Protein AF-A0A661NA85-F1 (afdb_monomer_lite)

Foldseek 3Di:
DDPPPDDQLCVLVVLCVLLVHDLCLVCLLLVHDSVLNVLSNDPPRPDHDDDSSVVLSLLSVLLVVQDPSPVLSVLSNCCVVPSVVSSVVSNVSSD

Secondary structure (DSSP, 8-state):
-------HHHHHHHHHHHTT--HHHHHHHHTS-HHHHHHHTSTT-S----HHHHHHHHHHHHHHHHS-HHHHHHHHHHTTT-HHHHHHHHHHHT-

pLDDT: mean 90.6, std 12.1, range [34.97, 97.81]

Sequence (95 aa):
MLASAESFPLKRRRLRFNLGLSRAEFARFLGVSDATVVRWEADNSASEPKGLQAILISALNDAVDKHPTQEIASLVRSCGLDHRAALRTLLDAAR

Radius of gyration: 13.04 Å; chains: 1; bounding box: 34×34×26 Å

Structure (mmCIF, N/CA/C/O backbone):
data_AF-A0A661NA85-F1
#
_entry.id   AF-A0A661NA85-F1
#
loop_
_atom_site.group_PDB
_atom_site.id
_atom_site.type_symbol
_atom_site.label_atom_id
_atom_site.label_alt_id
_atom_site.label_comp_id
_atom_site.label_asym_id
_atom_site.label_entity_id
_atom_site.label_seq_id
_atom_site.pdbx_PDB_ins_code
_atom_site.Cartn_x
_atom_site.Cartn_y
_atom_site.Cartn_z
_atom_site.occupancy
_atom_site.B_iso_or_equiv
_atom_site.auth_seq_id
_atom_site.auth_comp_id
_atom_site.auth_asym_id
_atom_site.auth_atom_id
_atom_site.pdbx_PDB_model_num
ATOM 1 N N . MET A 1 1 ? 20.014 26.457 5.146 1.00 34.97 1 MET A N 1
ATOM 2 C CA . MET A 1 1 ? 19.996 25.028 5.520 1.00 34.97 1 MET A CA 1
ATOM 3 C C . MET A 1 1 ? 19.221 24.306 4.431 1.00 34.97 1 MET A C 1
ATOM 5 O O . MET A 1 1 ? 18.014 24.481 4.356 1.00 34.97 1 MET A O 1
ATOM 9 N N . LEU A 1 2 ? 19.916 23.663 3.487 1.00 43.25 2 LEU A N 1
ATOM 10 C CA . LEU A 1 2 ? 19.274 23.006 2.345 1.00 43.25 2 LEU A CA 1
ATOM 11 C C . LEU A 1 2 ? 18.431 21.845 2.881 1.00 43.25 2 LEU A C 1
ATOM 13 O O . LEU A 1 2 ? 18.986 20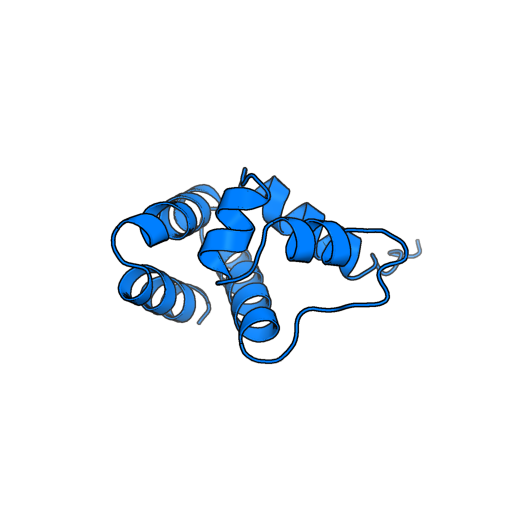.850 3.341 1.00 43.25 2 LEU A O 1
ATOM 17 N N . ALA A 1 3 ? 17.105 21.975 2.847 1.00 44.59 3 ALA A N 1
ATOM 18 C CA . ALA A 1 3 ? 16.238 20.809 2.875 1.00 44.59 3 ALA A CA 1
ATOM 19 C C . ALA A 1 3 ? 16.587 20.006 1.617 1.00 44.59 3 ALA A C 1
ATOM 21 O O . ALA A 1 3 ? 16.190 20.370 0.512 1.00 44.59 3 ALA A O 1
ATOM 22 N N . SER A 1 4 ? 17.452 19.002 1.765 1.00 51.19 4 SER A N 1
ATOM 23 C CA . SER A 1 4 ? 17.813 18.113 0.666 1.00 51.19 4 SER A CA 1
ATOM 24 C C . SER A 1 4 ? 16.520 17.510 0.129 1.00 51.19 4 SER A C 1
ATOM 26 O O . SER A 1 4 ? 15.749 16.936 0.901 1.00 51.19 4 SER A O 1
ATOM 28 N N . ALA A 1 5 ? 16.241 17.702 -1.161 1.00 59.09 5 ALA A N 1
ATOM 29 C CA . ALA A 1 5 ? 15.076 17.119 -1.806 1.00 59.09 5 ALA A CA 1
ATOM 30 C C . ALA A 1 5 ? 15.228 15.594 -1.761 1.00 59.09 5 ALA A C 1
ATOM 32 O O . ALA A 1 5 ? 15.928 15.001 -2.579 1.00 59.09 5 ALA A O 1
ATOM 33 N N . GLU A 1 6 ? 14.627 14.969 -0.750 1.00 68.81 6 GLU A N 1
ATOM 34 C CA . GLU A 1 6 ? 14.661 13.522 -0.572 1.00 68.81 6 GLU A CA 1
ATOM 35 C C . GLU A 1 6 ? 14.142 12.841 -1.848 1.00 68.81 6 GLU A C 1
ATOM 37 O O . GLU A 1 6 ? 13.108 13.237 -2.405 1.00 68.81 6 GLU A O 1
ATOM 42 N N . SER A 1 7 ? 14.880 11.840 -2.334 1.00 78.56 7 SER A N 1
ATOM 43 C CA . SER A 1 7 ? 14.539 11.141 -3.571 1.00 78.56 7 SER A CA 1
ATOM 44 C C . SER A 1 7 ? 13.218 10.379 -3.422 1.00 78.56 7 SER A C 1
ATOM 46 O O . SER A 1 7 ? 12.834 9.945 -2.331 1.00 78.56 7 SER A O 1
ATOM 48 N N . PHE A 1 8 ? 12.494 10.183 -4.527 1.00 79.81 8 PHE A N 1
ATOM 49 C CA . PHE A 1 8 ? 11.229 9.446 -4.495 1.00 79.81 8 PHE A CA 1
ATOM 50 C C . PHE A 1 8 ? 11.338 8.020 -3.907 1.00 79.81 8 PHE A C 1
ATOM 52 O O . PHE A 1 8 ? 10.424 7.634 -3.169 1.00 79.81 8 PHE A O 1
ATOM 59 N N . PRO A 1 9 ? 12.408 7.231 -4.165 1.00 83.31 9 PRO A N 1
ATOM 60 C CA . PRO A 1 9 ? 12.613 5.944 -3.495 1.00 83.31 9 PRO A CA 1
ATOM 61 C C . PRO A 1 9 ? 12.620 6.049 -1.968 1.00 83.31 9 PRO A C 1
ATOM 63 O O . PRO A 1 9 ? 11.932 5.278 -1.293 1.00 83.31 9 PRO A O 1
ATOM 66 N N . LEU A 1 10 ? 13.331 7.042 -1.428 1.00 81.44 10 LEU A N 1
ATOM 67 C CA . LEU A 1 10 ? 13.449 7.257 0.012 1.00 81.44 10 LEU A CA 1
ATOM 68 C C . LEU A 1 10 ? 12.111 7.665 0.637 1.00 81.44 10 LEU A C 1
ATOM 70 O O . LEU A 1 10 ? 11.717 7.082 1.648 1.00 81.44 10 LEU A O 1
ATOM 74 N N . LYS A 1 11 ? 11.348 8.547 -0.022 1.00 86.75 11 LYS A N 1
ATOM 75 C CA . LYS A 1 11 ? 9.995 8.930 0.421 1.00 86.75 11 LYS A CA 1
ATOM 76 C C . LYS A 1 11 ? 9.045 7.733 0.515 1.00 86.75 11 LYS A C 1
ATOM 78 O O . LYS A 1 11 ? 8.352 7.569 1.515 1.00 86.75 11 LYS A O 1
ATOM 83 N N . ARG A 1 12 ? 9.042 6.844 -0.486 1.00 89.62 12 ARG A N 1
ATOM 84 C CA . ARG A 1 12 ? 8.203 5.626 -0.476 1.00 89.62 12 ARG A CA 1
ATOM 85 C C . ARG A 1 12 ? 8.596 4.668 0.640 1.00 89.62 12 ARG A C 1
ATOM 87 O O . ARG A 1 12 ? 7.740 4.173 1.372 1.00 89.62 12 ARG A O 1
ATOM 94 N N . ARG A 1 13 ? 9.903 4.446 0.790 1.00 93.25 13 ARG A N 1
ATOM 95 C CA . ARG A 1 13 ? 10.456 3.612 1.856 1.00 93.25 13 ARG A CA 1
ATOM 96 C C . ARG A 1 13 ? 10.085 4.172 3.232 1.00 93.25 13 ARG A C 1
ATOM 98 O O . ARG A 1 13 ? 9.701 3.405 4.113 1.00 93.25 13 ARG A O 1
ATOM 105 N N . ARG A 1 14 ? 10.147 5.496 3.403 1.00 93.62 14 ARG A N 1
ATOM 106 C CA . ARG A 1 14 ? 9.729 6.197 4.623 1.00 93.62 14 ARG A CA 1
ATOM 107 C C . ARG A 1 14 ? 8.241 6.014 4.903 1.00 93.62 14 ARG A C 1
ATOM 109 O O . ARG A 1 14 ? 7.912 5.603 6.008 1.00 93.62 14 ARG A O 1
ATOM 116 N N . LEU A 1 15 ? 7.370 6.246 3.918 1.00 95.19 15 LEU A N 1
ATOM 117 C CA . LEU A 1 15 ? 5.921 6.050 4.052 1.00 95.19 15 LEU A CA 1
ATOM 118 C C . LEU A 1 15 ? 5.596 4.638 4.558 1.00 95.19 15 LEU A C 1
ATOM 120 O O . LEU A 1 15 ? 4.898 4.476 5.559 1.00 95.19 15 LEU A O 1
ATOM 124 N N . ARG A 1 16 ? 6.167 3.611 3.915 1.00 97.00 16 ARG A N 1
ATOM 125 C CA . ARG A 1 16 ? 5.962 2.214 4.313 1.00 97.00 16 ARG A CA 1
ATOM 126 C C . ARG A 1 16 ? 6.429 1.951 5.749 1.00 97.00 16 ARG A C 1
ATOM 128 O O . ARG A 1 16 ? 5.733 1.270 6.501 1.00 97.00 16 ARG A O 1
ATOM 135 N N . PHE A 1 17 ? 7.593 2.477 6.136 1.00 96.75 17 PHE A N 1
ATOM 136 C CA . PHE A 1 17 ? 8.097 2.326 7.503 1.00 96.75 17 PHE A CA 1
ATOM 137 C C . PHE A 1 17 ? 7.251 3.059 8.539 1.00 96.75 17 PHE A C 1
ATOM 139 O O . PHE A 1 17 ? 7.011 2.495 9.601 1.00 96.75 17 PHE A O 1
ATOM 146 N N . ASN A 1 18 ? 6.766 4.262 8.232 1.00 95.06 18 ASN A N 1
ATOM 147 C CA . ASN A 1 18 ? 5.892 5.015 9.130 1.00 95.06 18 ASN A CA 1
ATOM 148 C C . ASN A 1 18 ? 4.599 4.235 9.408 1.00 95.06 18 ASN A C 1
ATOM 150 O O . ASN A 1 18 ? 4.166 4.150 10.551 1.00 95.06 18 ASN A O 1
ATOM 154 N N . LEU A 1 19 ? 4.043 3.582 8.385 1.00 96.38 19 LEU A N 1
ATOM 155 C CA . LEU A 1 19 ? 2.883 2.691 8.506 1.00 96.38 19 LEU A CA 1
ATOM 156 C C . LEU A 1 19 ? 3.203 1.328 9.161 1.00 96.38 19 LEU A C 1
ATOM 158 O O . LEU A 1 19 ? 2.306 0.509 9.369 1.00 96.38 19 LEU A O 1
ATOM 162 N N . GLY A 1 20 ? 4.471 1.039 9.473 1.00 97.19 20 GLY A N 1
ATOM 163 C CA . GLY A 1 20 ? 4.891 -0.248 10.035 1.00 97.19 20 GLY A CA 1
ATOM 164 C C . GLY A 1 20 ? 4.618 -1.436 9.107 1.00 97.19 20 GLY A C 1
ATOM 165 O O . GLY A 1 20 ? 4.318 -2.531 9.581 1.00 97.19 20 GLY A O 1
ATOM 166 N N . LEU A 1 21 ? 4.654 -1.222 7.790 1.00 97.00 21 LEU A N 1
ATOM 167 C CA . LEU A 1 21 ? 4.342 -2.244 6.793 1.00 97.00 21 LEU A CA 1
ATOM 168 C C . LEU A 1 21 ? 5.610 -2.964 6.319 1.00 97.00 21 LEU A C 1
ATOM 170 O O . LEU A 1 21 ? 6.651 -2.355 6.033 1.00 97.00 21 LEU A 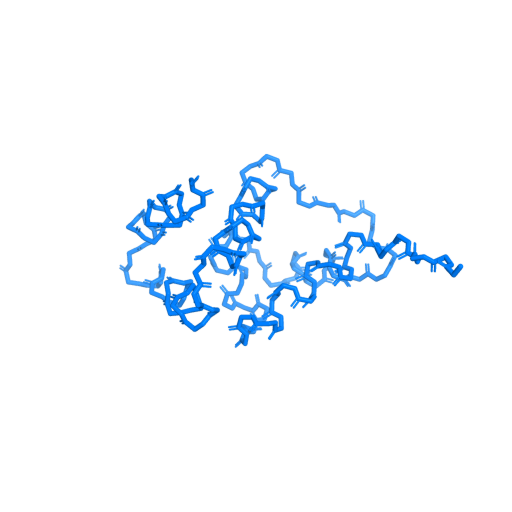O 1
ATOM 174 N N . SER A 1 22 ? 5.503 -4.274 6.144 1.00 96.94 22 SER A N 1
ATOM 175 C CA . SER A 1 22 ? 6.429 -5.040 5.315 1.00 96.94 22 SER A CA 1
ATOM 176 C C . SER A 1 22 ? 6.257 -4.672 3.837 1.00 96.94 22 SER A C 1
ATOM 178 O O . SER A 1 22 ? 5.234 -4.124 3.414 1.00 96.94 22 SER A O 1
ATOM 180 N N . ARG A 1 23 ? 7.264 -4.977 3.014 1.00 97.31 23 ARG A N 1
ATOM 181 C CA . ARG A 1 23 ? 7.145 -4.773 1.564 1.00 97.31 23 ARG A CA 1
ATOM 182 C C . ARG A 1 23 ? 6.061 -5.653 0.950 1.00 97.31 23 ARG A C 1
ATOM 184 O O . ARG A 1 23 ? 5.354 -5.178 0.073 1.00 97.31 23 ARG A O 1
ATOM 191 N N . ALA A 1 24 ? 5.868 -6.866 1.466 1.00 97.00 24 ALA A N 1
ATOM 192 C CA . ALA A 1 24 ? 4.811 -7.770 1.029 1.00 97.00 24 ALA A CA 1
ATOM 193 C C . ALA A 1 24 ? 3.404 -7.205 1.293 1.00 97.00 24 ALA A C 1
ATOM 195 O O . ALA A 1 24 ? 2.563 -7.227 0.397 1.00 97.00 24 ALA A O 1
ATOM 196 N N . GLU A 1 25 ? 3.146 -6.651 2.484 1.00 97.06 25 GLU A N 1
ATOM 197 C CA . GLU A 1 25 ? 1.862 -5.996 2.790 1.00 97.06 25 GLU A CA 1
ATOM 198 C C . GLU A 1 25 ? 1.630 -4.778 1.890 1.00 97.06 25 GLU A C 1
ATOM 200 O O . GLU A 1 25 ? 0.547 -4.610 1.331 1.00 97.06 25 GLU A O 1
ATOM 205 N N . PHE A 1 26 ? 2.667 -3.959 1.698 1.00 97.62 26 PHE A N 1
ATOM 206 C CA . PHE A 1 26 ? 2.589 -2.782 0.839 1.00 97.62 26 PHE A CA 1
ATOM 207 C C . PHE A 1 26 ? 2.356 -3.155 -0.633 1.00 97.62 26 PHE A C 1
ATOM 209 O O . PHE A 1 26 ? 1.495 -2.580 -1.295 1.00 97.62 26 PHE A O 1
ATOM 216 N N . ALA A 1 27 ? 3.063 -4.168 -1.135 1.00 97.38 27 ALA A N 1
ATOM 217 C CA . ALA A 1 27 ? 2.912 -4.685 -2.489 1.00 97.38 27 ALA A CA 1
ATOM 218 C C . ALA A 1 27 ? 1.512 -5.264 -2.722 1.00 97.38 27 ALA A C 1
ATOM 220 O O . ALA A 1 27 ? 0.873 -4.937 -3.723 1.00 97.38 27 ALA A O 1
ATOM 221 N N . ARG A 1 28 ? 1.006 -6.060 -1.767 1.00 97.38 28 ARG A N 1
ATOM 222 C CA . ARG A 1 28 ? -0.354 -6.616 -1.799 1.00 97.38 28 ARG A CA 1
ATOM 223 C C . ARG A 1 28 ? -1.393 -5.509 -1.913 1.00 97.38 28 ARG A C 1
ATOM 225 O O . ARG A 1 28 ? -2.279 -5.597 -2.758 1.00 97.38 28 ARG A O 1
ATOM 232 N N . PHE A 1 29 ? -1.262 -4.458 -1.107 1.00 97.81 29 PHE A N 1
ATOM 233 C CA . PHE A 1 29 ? -2.172 -3.320 -1.160 1.00 97.81 29 PHE A CA 1
ATOM 234 C C . PHE A 1 29 ? -2.130 -2.601 -2.514 1.00 97.81 29 PHE A C 1
ATOM 236 O O . PHE A 1 29 ? -3.173 -2.291 -3.081 1.00 97.81 29 PHE A O 1
ATOM 243 N N . LEU A 1 30 ? -0.936 -2.399 -3.075 1.00 96.62 30 LEU A N 1
ATOM 244 C CA . LEU A 1 30 ? -0.744 -1.737 -4.370 1.00 96.62 30 LEU A CA 1
ATOM 245 C C . LEU A 1 30 ? -1.045 -2.634 -5.588 1.00 96.62 30 LEU A C 1
ATOM 247 O O . LEU A 1 30 ? -0.985 -2.159 -6.727 1.00 96.62 30 LEU A O 1
ATOM 251 N N . GLY A 1 31 ? -1.346 -3.918 -5.373 1.00 96.31 31 GLY A N 1
ATOM 252 C CA . GLY A 1 31 ? -1.597 -4.884 -6.442 1.00 96.31 31 GLY A CA 1
ATOM 253 C C . GLY A 1 31 ? -0.360 -5.181 -7.297 1.00 96.31 31 GLY A C 1
ATOM 254 O O . GLY A 1 31 ? -0.481 -5.358 -8.507 1.00 96.31 31 GLY A O 1
ATOM 255 N N . VAL A 1 32 ? 0.835 -5.194 -6.697 1.00 96.88 32 VAL A N 1
ATOM 256 C CA . VAL A 1 32 ? 2.110 -5.494 -7.375 1.00 96.88 32 VAL A CA 1
ATOM 257 C C . VAL A 1 32 ? 2.888 -6.590 -6.645 1.00 96.88 32 VAL A C 1
ATOM 259 O O . VAL A 1 32 ? 2.525 -7.007 -5.549 1.00 96.88 32 VAL A O 1
ATOM 262 N N . SER A 1 33 ? 3.977 -7.068 -7.250 1.00 97.50 33 SER A N 1
ATOM 263 C CA . SER A 1 33 ? 4.883 -8.018 -6.596 1.00 97.50 33 SER A CA 1
ATOM 264 C C . SER A 1 33 ? 5.781 -7.338 -5.553 1.00 97.50 33 SER A C 1
ATOM 266 O O . SER A 1 33 ? 6.112 -6.159 -5.691 1.00 97.50 33 SER A O 1
ATOM 268 N N . ASP A 1 34 ? 6.253 -8.088 -4.553 1.00 96.75 34 ASP A N 1
ATOM 269 C CA . ASP A 1 34 ? 7.256 -7.599 -3.589 1.00 96.75 34 ASP A CA 1
ATOM 270 C C . ASP A 1 34 ? 8.548 -7.140 -4.298 1.00 96.75 34 ASP A C 1
ATOM 272 O O . ASP A 1 34 ? 9.082 -6.064 -4.028 1.00 96.75 34 ASP A O 1
ATOM 276 N N . ALA A 1 35 ? 8.986 -7.879 -5.325 1.00 95.94 35 ALA A N 1
ATOM 277 C CA . ALA A 1 35 ? 10.140 -7.510 -6.149 1.00 95.94 35 ALA A CA 1
ATOM 278 C C . ALA A 1 35 ? 9.977 -6.135 -6.829 1.00 95.94 35 ALA A C 1
ATOM 280 O O . ALA A 1 35 ? 10.955 -5.400 -6.994 1.00 95.94 35 ALA A O 1
ATOM 281 N N . THR A 1 36 ? 8.745 -5.757 -7.189 1.00 95.88 36 THR A N 1
ATOM 282 C CA . THR A 1 36 ? 8.429 -4.424 -7.721 1.00 95.88 36 THR A CA 1
ATOM 283 C C . THR A 1 36 ? 8.676 -3.342 -6.668 1.00 95.88 36 THR A C 1
ATOM 285 O O . THR A 1 36 ? 9.313 -2.335 -6.972 1.00 95.88 36 THR A O 1
ATOM 288 N N . VAL A 1 37 ? 8.241 -3.562 -5.421 1.00 96.69 37 VAL A N 1
ATOM 289 C CA . VAL A 1 37 ? 8.470 -2.627 -4.306 1.00 96.69 37 VAL A CA 1
ATOM 290 C C . VAL A 1 37 ? 9.957 -2.521 -3.972 1.00 96.69 37 VAL A C 1
ATOM 292 O O . VAL A 1 37 ? 10.461 -1.412 -3.807 1.00 96.69 37 VAL A O 1
ATOM 295 N N . VAL A 1 38 ? 10.683 -3.645 -3.940 1.00 95.06 38 VAL A N 1
ATOM 296 C CA . VAL A 1 38 ? 12.145 -3.654 -3.756 1.00 95.06 38 VAL A CA 1
ATOM 297 C C . VAL A 1 38 ? 12.834 -2.793 -4.813 1.00 95.06 38 VAL A C 1
ATOM 299 O O . VAL A 1 38 ? 13.671 -1.964 -4.462 1.00 95.06 38 VAL A O 1
ATOM 302 N N . ARG A 1 39 ? 12.457 -2.937 -6.092 1.00 94.00 39 ARG A N 1
ATOM 303 C CA . ARG A 1 39 ? 12.988 -2.087 -7.166 1.00 94.00 39 ARG A CA 1
ATOM 304 C C . ARG A 1 39 ? 12.657 -0.617 -6.940 1.00 94.00 39 ARG A C 1
AT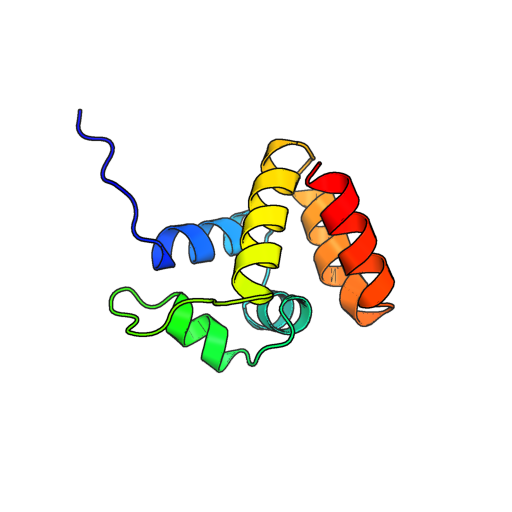OM 306 O O . ARG A 1 39 ? 13.567 0.195 -6.999 1.00 94.00 39 ARG A O 1
ATOM 313 N N . TRP A 1 40 ? 11.405 -0.269 -6.640 1.00 94.81 40 TRP A N 1
ATOM 314 C CA . TRP A 1 40 ? 10.989 1.126 -6.433 1.00 94.81 40 TRP A CA 1
ATOM 315 C C . TRP A 1 40 ? 11.651 1.824 -5.241 1.00 94.81 40 TRP A C 1
ATOM 317 O O . TRP A 1 40 ? 11.760 3.053 -5.254 1.00 94.81 40 TRP A O 1
ATOM 327 N N . GLU A 1 41 ? 12.035 1.079 -4.204 1.00 93.75 41 GLU A N 1
ATOM 328 C CA . GLU A 1 41 ? 12.705 1.601 -3.004 1.00 93.75 41 GLU A CA 1
ATOM 329 C C . GLU A 1 41 ? 14.236 1.642 -3.121 1.00 93.75 41 GLU A C 1
ATOM 331 O O . GLU A 1 41 ? 14.888 2.140 -2.206 1.00 93.75 41 GLU A O 1
ATOM 336 N N . ALA A 1 42 ? 14.821 1.122 -4.204 1.00 90.38 42 ALA A N 1
ATOM 337 C CA . ALA A 1 42 ? 16.264 1.157 -4.413 1.00 90.38 42 ALA A CA 1
ATOM 338 C C . ALA A 1 42 ? 16.742 2.571 -4.788 1.00 90.38 42 ALA A C 1
ATOM 340 O O . ALA A 1 42 ? 16.107 3.254 -5.594 1.00 90.38 42 ALA A O 1
ATOM 341 N N . ASP A 1 43 ? 17.899 2.983 -4.260 1.00 78.75 43 ASP A N 1
ATOM 342 C CA . ASP A 1 43 ? 18.432 4.346 -4.426 1.00 78.75 43 ASP A CA 1
ATOM 343 C C . ASP A 1 43 ? 18.702 4.728 -5.897 1.00 78.75 43 ASP A C 1
ATOM 345 O O . ASP A 1 43 ? 18.549 5.888 -6.266 1.00 78.75 43 ASP A O 1
ATOM 349 N N . ASN A 1 44 ? 19.009 3.745 -6.754 1.00 77.81 44 ASN A N 1
ATOM 350 C CA . ASN A 1 44 ? 19.223 3.906 -8.201 1.00 77.81 44 ASN A CA 1
ATOM 351 C C . ASN A 1 44 ? 18.086 3.292 -9.040 1.00 77.81 44 ASN A C 1
ATOM 353 O O . ASN A 1 44 ? 18.323 2.738 -10.117 1.00 77.81 44 ASN A O 1
ATOM 357 N N . SER A 1 45 ? 16.849 3.301 -8.534 1.00 75.06 45 SER A N 1
ATOM 358 C CA . SER A 1 45 ? 15.727 2.720 -9.270 1.00 75.06 45 SER A CA 1
ATOM 359 C C . SER A 1 45 ? 15.504 3.423 -10.611 1.00 75.06 45 SER A C 1
ATOM 361 O O . SER A 1 45 ? 15.134 4.592 -10.655 1.00 75.06 45 SER A O 1
ATOM 363 N N . ALA A 1 46 ? 15.608 2.670 -11.708 1.00 73.00 46 ALA A N 1
ATOM 364 C CA . ALA A 1 46 ? 15.170 3.107 -13.038 1.00 73.00 46 ALA A CA 1
ATOM 365 C C . ALA A 1 46 ? 13.642 2.998 -13.236 1.00 73.00 46 ALA A C 1
ATOM 367 O O . ALA A 1 46 ? 13.128 3.256 -14.324 1.00 73.00 46 ALA A O 1
ATOM 368 N N . SER A 1 47 ? 12.907 2.555 -12.209 1.00 82.38 47 SER A N 1
ATOM 369 C CA . SER A 1 47 ? 11.463 2.329 -12.277 1.00 82.38 47 SER A CA 1
ATOM 370 C C . SER A 1 47 ? 10.720 3.078 -11.177 1.00 82.38 47 SER A C 1
ATOM 372 O O . SER A 1 47 ? 11.100 3.051 -10.006 1.00 82.38 47 SER A O 1
ATOM 374 N N . GLU A 1 48 ? 9.623 3.714 -11.557 1.00 87.81 48 GLU A N 1
ATOM 375 C CA . GLU A 1 48 ? 8.751 4.442 -10.643 1.00 87.81 48 GLU A CA 1
ATOM 376 C C . GLU A 1 48 ? 7.332 3.873 -10.711 1.00 87.81 48 GLU A C 1
ATOM 378 O O . GLU A 1 48 ? 6.949 3.317 -11.750 1.00 87.81 48 GLU A O 1
ATOM 383 N N . PRO A 1 49 ? 6.542 3.998 -9.630 1.00 92.38 49 PRO A N 1
ATOM 384 C CA . PRO A 1 49 ? 5.111 3.746 -9.693 1.00 92.38 49 PRO A CA 1
ATOM 385 C C . PRO A 1 49 ? 4.471 4.660 -10.740 1.00 92.38 49 PRO A C 1
ATOM 387 O O . PRO A 1 49 ? 4.796 5.841 -10.827 1.00 92.38 49 PRO A O 1
ATOM 390 N N . LYS A 1 50 ? 3.544 4.120 -11.527 1.00 92.38 50 LYS A N 1
ATOM 391 C CA . LYS A 1 50 ? 2.805 4.856 -12.561 1.00 92.38 50 LYS A CA 1
ATOM 392 C C . LYS A 1 50 ? 1.319 4.552 -12.440 1.00 92.38 50 LYS A C 1
ATOM 394 O O . LYS A 1 50 ? 0.940 3.602 -11.759 1.00 92.38 50 LYS A O 1
ATOM 399 N N . GLY A 1 51 ? 0.489 5.349 -13.112 1.00 95.62 51 GLY A N 1
ATOM 400 C CA . GLY A 1 51 ? -0.955 5.127 -13.174 1.00 95.62 51 GLY A CA 1
ATOM 401 C C . GLY A 1 51 ? -1.573 4.967 -11.785 1.00 95.62 51 GLY A C 1
ATOM 402 O O . GLY A 1 51 ? -1.337 5.787 -10.898 1.00 95.62 51 GLY A O 1
ATOM 403 N N . LEU A 1 52 ? -2.324 3.882 -11.589 1.00 94.81 52 LEU A N 1
ATOM 404 C CA . LEU A 1 52 ? -3.032 3.614 -10.339 1.00 94.81 52 LEU A CA 1
ATOM 405 C C . LEU A 1 52 ? -2.097 3.565 -9.123 1.00 94.81 52 LEU A C 1
ATOM 407 O O . LEU A 1 52 ? -2.427 4.137 -8.092 1.00 94.81 52 LEU A O 1
ATOM 411 N N . GLN A 1 53 ? -0.917 2.948 -9.217 1.00 96.38 53 GLN A N 1
ATOM 412 C CA . GLN A 1 53 ? -0.024 2.828 -8.058 1.00 96.38 53 GLN A CA 1
ATOM 413 C C . GLN A 1 53 ? 0.539 4.178 -7.614 1.00 96.38 53 GLN A C 1
ATOM 415 O O . GLN A 1 53 ? 0.697 4.399 -6.417 1.00 96.38 53 GLN A O 1
ATOM 420 N N . ALA A 1 54 ? 0.792 5.098 -8.550 1.00 95.44 54 ALA A N 1
ATOM 421 C CA . ALA A 1 54 ? 1.179 6.462 -8.198 1.00 95.44 54 ALA A CA 1
ATOM 422 C C . ALA A 1 54 ? 0.050 7.185 -7.442 1.00 95.44 54 ALA A C 1
ATOM 424 O O . ALA A 1 54 ? 0.306 7.813 -6.417 1.00 95.44 54 ALA A O 1
ATOM 425 N N . ILE A 1 55 ? -1.198 7.022 -7.896 1.00 96.44 55 ILE A N 1
ATOM 426 C CA . ILE A 1 55 ? -2.386 7.601 -7.248 1.00 96.44 55 ILE A CA 1
ATOM 427 C C . ILE A 1 55 ? -2.575 7.025 -5.842 1.00 96.44 55 ILE A C 1
ATOM 429 O O . ILE A 1 55 ? -2.758 7.781 -4.894 1.00 96.44 55 ILE A O 1
ATOM 433 N N . LEU A 1 56 ? -2.486 5.702 -5.683 1.00 96.88 56 LEU A N 1
ATOM 434 C CA . LEU A 1 56 ? -2.646 5.049 -4.380 1.00 96.88 56 LEU A CA 1
ATOM 435 C C . LEU A 1 56 ? -1.552 5.453 -3.389 1.00 96.88 56 LEU A C 1
ATOM 437 O O . LEU A 1 56 ? -1.837 5.645 -2.212 1.00 96.88 56 LEU A O 1
ATOM 441 N N . ILE A 1 57 ? -0.310 5.614 -3.853 1.00 96.50 57 ILE A N 1
ATOM 442 C CA . ILE A 1 57 ? 0.782 6.108 -3.008 1.00 96.50 57 ILE A CA 1
ATOM 443 C C . ILE A 1 57 ? 0.545 7.568 -2.609 1.00 96.50 57 ILE A C 1
ATOM 445 O O . ILE A 1 57 ? 0.799 7.913 -1.458 1.00 96.50 57 ILE A O 1
ATOM 449 N N . SER A 1 58 ? 0.052 8.419 -3.515 1.00 95.75 58 SER A N 1
ATOM 450 C CA . SER A 1 58 ? -0.327 9.797 -3.167 1.00 95.75 58 SER A CA 1
ATOM 451 C C . SER A 1 58 ? -1.419 9.804 -2.103 1.00 95.75 58 SER A C 1
ATOM 453 O O . SER A 1 58 ? -1.220 10.383 -1.045 1.00 95.75 58 SER A O 1
ATOM 455 N N . ALA A 1 59 ? -2.500 9.053 -2.328 1.00 96.94 59 ALA A N 1
ATOM 456 C CA . ALA A 1 59 ? -3.612 8.953 -1.391 1.00 96.94 59 ALA A CA 1
ATOM 457 C C . ALA A 1 59 ? -3.179 8.419 -0.014 1.00 96.94 59 ALA A C 1
ATOM 459 O O . ALA A 1 59 ? -3.683 8.876 1.003 1.00 96.94 59 ALA A O 1
ATOM 460 N N . LEU A 1 60 ? -2.222 7.484 0.046 1.00 96.88 60 LEU A N 1
ATOM 461 C CA . LEU A 1 60 ? -1.643 7.037 1.317 1.00 96.88 60 LEU A CA 1
ATOM 462 C C . LEU A 1 60 ? -0.865 8.136 2.040 1.00 96.88 60 LEU A C 1
ATOM 464 O O . LEU A 1 60 ? -0.955 8.199 3.261 1.00 96.88 60 LEU A O 1
ATOM 468 N N . ASN A 1 61 ? -0.112 8.980 1.328 1.00 95.94 61 ASN A N 1
ATOM 469 C CA . ASN A 1 61 ? 0.538 10.130 1.963 1.00 95.94 61 ASN A CA 1
ATOM 470 C C . ASN A 1 61 ? -0.516 11.110 2.491 1.00 95.94 61 ASN A C 1
ATOM 472 O O . ASN A 1 61 ? -0.495 11.429 3.675 1.00 95.94 61 ASN A O 1
ATOM 476 N N . ASP A 1 62 ? -1.484 11.488 1.651 1.00 96.19 62 ASP A N 1
ATOM 477 C CA . ASP A 1 62 ? -2.534 12.443 2.019 1.00 96.19 62 ASP A CA 1
ATOM 478 C C . ASP A 1 62 ? -3.355 11.950 3.224 1.00 96.19 62 ASP A C 1
ATOM 480 O O . ASP A 1 62 ? -3.665 12.717 4.133 1.00 96.19 62 ASP A O 1
ATOM 484 N N . ALA A 1 63 ? -3.675 10.653 3.267 1.00 96.62 63 ALA A N 1
ATOM 485 C CA . ALA A 1 63 ? -4.405 10.053 4.377 1.00 96.62 63 ALA A CA 1
ATOM 486 C C . ALA A 1 63 ? -3.569 9.995 5.667 1.00 96.62 63 ALA A C 1
ATOM 488 O O . ALA A 1 63 ? -4.108 10.222 6.746 1.00 96.62 63 ALA A O 1
ATOM 489 N N . VAL A 1 64 ? -2.261 9.720 5.586 1.00 95.81 64 VAL A N 1
ATOM 490 C CA . VAL A 1 64 ? -1.362 9.744 6.759 1.00 95.81 64 VAL A CA 1
ATOM 491 C C . VAL A 1 64 ? -1.198 11.157 7.320 1.00 95.81 64 VAL A C 1
ATOM 493 O O . VAL A 1 64 ? -1.045 11.309 8.529 1.00 95.81 64 VAL A O 1
ATOM 496 N N . ASP A 1 65 ? -1.272 12.185 6.477 1.00 94.62 65 ASP A N 1
ATOM 497 C CA . ASP A 1 65 ? -1.209 13.579 6.927 1.00 94.62 65 ASP A CA 1
ATOM 498 C C . ASP A 1 65 ? -2.489 14.015 7.665 1.00 94.62 65 ASP A C 1
ATOM 500 O O . ASP A 1 65 ? -2.445 14.905 8.517 1.00 94.62 65 ASP A O 1
ATOM 504 N N . LYS A 1 66 ? -3.631 13.383 7.364 1.00 95.38 66 LYS A N 1
ATOM 505 C CA . LYS A 1 66 ? -4.955 13.740 7.909 1.00 95.38 66 LYS A CA 1
ATOM 506 C C . LYS A 1 66 ? -5.428 12.837 9.045 1.00 95.38 66 LYS A C 1
ATOM 508 O O . LYS A 1 66 ? -6.264 13.254 9.847 1.00 95.38 66 LYS A O 1
ATOM 513 N N . HIS A 1 67 ? -4.907 11.617 9.127 1.00 95.94 67 HIS A N 1
ATOM 514 C CA . HIS A 1 67 ? -5.381 10.584 10.042 1.00 95.94 67 HIS A CA 1
ATOM 515 C C . HIS A 1 67 ? -4.233 9.942 10.827 1.00 95.94 67 HIS A C 1
ATOM 517 O O . HIS A 1 67 ? -3.094 9.900 10.360 1.00 95.94 67 HIS A O 1
ATOM 523 N N . PRO A 1 68 ? -4.509 9.363 12.010 1.00 96.75 68 PRO A N 1
ATOM 524 C CA . PRO A 1 68 ? -3.510 8.606 12.749 1.00 96.75 68 PRO A CA 1
ATOM 525 C C . PRO A 1 68 ? -2.901 7.480 11.904 1.00 96.75 68 PRO A C 1
ATOM 527 O O . PRO A 1 68 ? -3.603 6.621 11.373 1.00 96.75 68 PRO A O 1
ATOM 530 N N . THR A 1 69 ? -1.570 7.408 11.862 1.00 95.69 69 THR A N 1
ATOM 531 C CA . THR A 1 69 ? -0.825 6.422 11.061 1.00 95.69 69 THR A CA 1
ATOM 532 C C . THR A 1 69 ? -1.256 4.972 11.314 1.00 95.69 69 THR A C 1
ATOM 534 O O . THR A 1 69 ? -1.269 4.158 10.394 1.00 95.69 69 THR A O 1
ATOM 537 N N . GLN A 1 70 ? -1.644 4.638 12.550 1.00 95.81 70 GLN A N 1
ATOM 538 C CA . GLN A 1 70 ? -2.119 3.295 12.909 1.00 95.81 70 GLN A CA 1
ATOM 539 C C . GLN A 1 70 ? -3.465 2.942 12.263 1.00 95.81 70 GLN A C 1
ATOM 541 O O . GLN A 1 70 ? -3.688 1.784 11.910 1.00 95.81 70 GLN A O 1
ATOM 546 N N . GLU A 1 71 ? -4.342 3.928 12.069 1.00 96.44 71 GLU 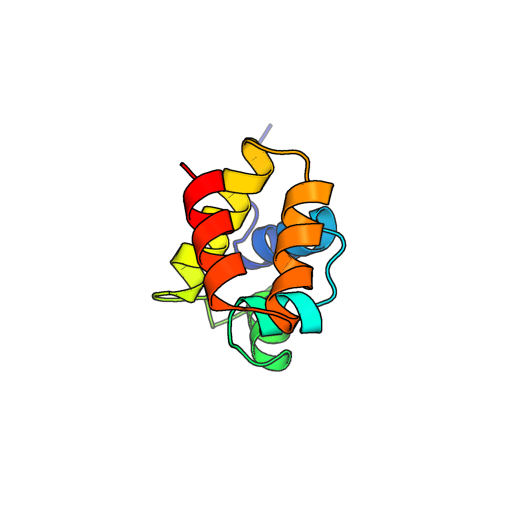A N 1
ATOM 547 C CA . GLU A 1 71 ? -5.625 3.745 11.389 1.00 96.44 71 GLU A CA 1
ATOM 548 C C . GLU A 1 71 ? -5.395 3.399 9.916 1.00 96.44 71 GLU A C 1
ATOM 550 O O . GLU A 1 71 ? -5.888 2.381 9.426 1.00 96.44 71 GLU A O 1
ATOM 555 N N . ILE A 1 72 ? -4.536 4.170 9.240 1.00 97.75 72 ILE A N 1
ATOM 556 C CA . ILE A 1 72 ? -4.176 3.920 7.840 1.00 97.75 72 ILE A CA 1
ATOM 557 C C . ILE A 1 72 ? -3.432 2.587 7.689 1.00 97.75 72 ILE A C 1
ATOM 559 O O . ILE A 1 72 ? -3.688 1.827 6.756 1.00 97.75 72 ILE A O 1
ATOM 563 N N . ALA A 1 73 ? -2.558 2.238 8.633 1.00 96.38 73 ALA A N 1
ATOM 564 C CA . ALA A 1 73 ? -1.877 0.947 8.625 1.00 96.38 73 ALA A CA 1
ATOM 565 C C . ALA A 1 73 ? -2.856 -0.231 8.788 1.00 96.38 73 ALA A C 1
ATOM 567 O O . ALA A 1 73 ? -2.719 -1.248 8.104 1.00 96.38 73 ALA A O 1
ATOM 568 N N . SER A 1 74 ? -3.854 -0.104 9.670 1.00 95.44 74 SER A N 1
ATOM 569 C CA . SER A 1 74 ? -4.920 -1.100 9.841 1.00 95.44 74 SER A CA 1
ATOM 570 C C . SER A 1 74 ? -5.743 -1.262 8.561 1.00 95.44 74 SER A C 1
ATOM 572 O O . SER A 1 74 ? -5.947 -2.383 8.087 1.00 95.44 74 SER A O 1
ATOM 574 N N . LEU A 1 75 ? -6.115 -0.143 7.931 1.00 95.12 75 LEU A N 1
ATOM 575 C CA . LEU A 1 75 ? -6.796 -0.125 6.639 1.00 95.12 75 LEU A CA 1
ATOM 576 C C . LEU A 1 75 ? -6.000 -0.877 5.572 1.00 95.12 75 LEU A C 1
ATOM 578 O O . LEU A 1 75 ? -6.552 -1.748 4.896 1.00 95.12 75 LEU A O 1
ATOM 582 N N . VAL A 1 76 ? -4.700 -0.596 5.446 1.00 95.44 76 VAL A N 1
ATOM 583 C CA . VAL A 1 76 ? -3.848 -1.258 4.451 1.00 95.44 76 VAL A CA 1
ATOM 584 C C . VAL A 1 76 ? -3.815 -2.768 4.686 1.00 95.44 76 VAL A C 1
ATOM 586 O O . VAL A 1 76 ? -3.970 -3.538 3.738 1.00 95.44 76 VAL A O 1
ATOM 589 N N . ARG A 1 77 ? -3.694 -3.222 5.938 1.00 94.62 77 ARG A N 1
ATOM 590 C CA . ARG A 1 77 ? -3.702 -4.659 6.268 1.00 94.62 77 ARG A CA 1
ATOM 591 C C . ARG A 1 77 ? -5.066 -5.319 6.038 1.00 94.62 77 ARG A C 1
ATOM 593 O O . ARG A 1 77 ? -5.113 -6.485 5.647 1.00 94.62 77 ARG A O 1
ATOM 600 N N . SER A 1 78 ? -6.165 -4.576 6.190 1.00 92.88 78 SER A N 1
ATOM 601 C CA . SER A 1 78 ? -7.527 -5.078 5.943 1.00 92.88 78 SER A CA 1
ATOM 602 C C . SER A 1 78 ? -7.803 -5.432 4.476 1.00 92.88 78 SER A C 1
ATOM 604 O O . SER A 1 78 ? -8.728 -6.195 4.194 1.00 92.88 78 SER A O 1
ATOM 606 N N . CYS A 1 79 ? -6.966 -4.966 3.537 1.00 89.81 79 CYS A N 1
ATOM 607 C CA . CYS A 1 79 ? -7.130 -5.243 2.107 1.00 89.81 79 CYS A CA 1
ATOM 608 C C . CYS A 1 79 ? -7.104 -6.738 1.763 1.00 89.81 79 CYS A C 1
ATOM 610 O O . CYS A 1 79 ? -7.559 -7.142 0.695 1.00 89.81 79 CYS A O 1
ATOM 612 N N . GLY A 1 80 ? -6.576 -7.569 2.667 1.00 83.69 80 GLY A N 1
ATOM 613 C CA . GLY A 1 80 ? -6.602 -9.009 2.508 1.00 83.69 80 GLY A CA 1
ATOM 614 C C . GLY A 1 80 ? -7.967 -9.667 2.697 1.00 83.69 80 GLY A C 1
ATOM 615 O O . GLY A 1 80 ? -8.116 -10.814 2.284 1.00 83.69 80 GLY A O 1
ATOM 616 N N . LEU A 1 81 ? -8.922 -8.949 3.293 1.00 85.44 81 LEU A N 1
ATOM 617 C CA . LEU A 1 81 ? -10.309 -9.371 3.488 1.00 85.44 81 LEU A CA 1
ATOM 618 C C . LEU A 1 81 ? -11.201 -8.838 2.363 1.00 85.44 81 LEU A C 1
ATOM 620 O O . LEU A 1 81 ? -11.956 -9.595 1.763 1.00 85.44 81 LEU A O 1
ATOM 624 N N . ASP A 1 82 ? -11.073 -7.544 2.055 1.00 92.50 82 ASP A N 1
ATOM 625 C CA . ASP A 1 82 ? -11.767 -6.887 0.947 1.00 92.50 82 ASP A CA 1
ATOM 626 C C . ASP A 1 82 ? -10.909 -5.734 0.409 1.00 92.50 82 ASP A C 1
ATOM 628 O O . ASP A 1 82 ? -10.811 -4.652 0.997 1.00 92.50 82 ASP A O 1
ATOM 632 N N . HIS A 1 83 ? -10.266 -5.973 -0.735 1.00 93.31 83 HIS A N 1
ATOM 633 C CA . HIS A 1 83 ? -9.389 -4.988 -1.364 1.00 93.31 83 HIS A CA 1
ATOM 634 C C . HIS A 1 83 ? -10.169 -3.758 -1.848 1.00 93.31 83 HIS A C 1
ATOM 636 O O . HIS A 1 83 ? -9.709 -2.631 -1.679 1.00 93.31 83 HIS A O 1
ATOM 642 N N . ARG A 1 84 ? -11.391 -3.941 -2.365 1.00 94.50 84 ARG A N 1
ATOM 643 C CA . ARG A 1 84 ? -12.225 -2.839 -2.868 1.00 94.50 84 ARG A CA 1
ATOM 644 C C . ARG A 1 84 ? -12.668 -1.921 -1.734 1.00 94.50 84 ARG A C 1
ATOM 646 O O . ARG A 1 84 ? -12.626 -0.701 -1.898 1.00 94.50 84 ARG A O 1
ATOM 653 N N . ALA A 1 85 ? -13.103 -2.490 -0.611 1.00 94.06 85 ALA A N 1
ATOM 654 C CA . ALA A 1 85 ? -13.485 -1.709 0.560 1.00 94.06 85 ALA A CA 1
ATOM 655 C C . ALA A 1 85 ? -12.295 -0.902 1.093 1.00 94.06 85 ALA A C 1
ATOM 657 O O . ALA A 1 85 ? -12.438 0.300 1.303 1.00 94.06 85 ALA A O 1
ATOM 658 N N . ALA A 1 86 ? -11.117 -1.524 1.210 1.00 94.06 86 ALA A N 1
ATOM 659 C CA . ALA A 1 86 ? -9.905 -0.840 1.657 1.00 94.06 86 ALA A CA 1
ATOM 660 C C . ALA A 1 86 ? -9.512 0.324 0.727 1.00 94.06 86 ALA A C 1
ATOM 662 O O . ALA A 1 86 ? -9.205 1.414 1.206 1.00 94.06 86 ALA A O 1
ATOM 663 N N . LEU A 1 87 ? -9.580 0.131 -0.597 1.00 95.38 87 LEU A N 1
ATOM 664 C CA . LEU A 1 87 ? -9.309 1.198 -1.565 1.00 95.38 87 LEU A CA 1
ATOM 665 C C . LEU A 1 87 ? -10.302 2.357 -1.449 1.00 95.38 87 LEU A C 1
ATOM 667 O O . LEU A 1 87 ? -9.893 3.514 -1.488 1.00 95.38 87 LEU A O 1
ATOM 671 N N . ARG A 1 88 ? -11.599 2.068 -1.292 1.00 96.12 88 ARG A N 1
ATOM 672 C CA . ARG A 1 88 ? -12.615 3.113 -1.122 1.00 96.12 88 ARG A CA 1
ATOM 673 C C . ARG A 1 88 ? -12.354 3.928 0.141 1.00 96.12 88 ARG A C 1
ATOM 675 O O . ARG A 1 88 ? -12.282 5.146 0.054 1.00 96.12 88 ARG A O 1
ATOM 682 N N . THR A 1 89 ? -12.138 3.259 1.272 1.00 95.75 89 THR A N 1
ATOM 683 C CA . THR A 1 89 ? -11.861 3.945 2.538 1.00 95.75 89 THR A CA 1
ATOM 684 C C . THR A 1 89 ? -10.575 4.769 2.463 1.00 95.75 89 THR A C 1
ATOM 686 O O . THR A 1 89 ? -10.541 5.867 3.005 1.00 95.75 89 THR A O 1
ATOM 689 N N . LEU A 1 90 ? -9.543 4.303 1.746 1.00 96.88 90 LEU A N 1
ATOM 690 C CA . LEU A 1 90 ? -8.330 5.098 1.535 1.00 96.88 90 LEU A CA 1
ATOM 691 C C . LEU A 1 90 ? -8.639 6.391 0.777 1.00 96.88 90 LEU A C 1
ATOM 693 O O . LEU A 1 90 ? -8.195 7.460 1.178 1.00 96.88 90 LEU A O 1
ATOM 697 N N . LEU A 1 91 ? -9.368 6.288 -0.335 1.00 94.94 91 LEU A N 1
ATOM 698 C CA . LEU A 1 91 ? -9.695 7.448 -1.164 1.00 94.94 91 LEU A CA 1
ATOM 699 C C . LEU A 1 91 ? -10.609 8.437 -0.435 1.00 94.94 91 LEU A C 1
ATOM 701 O O . LEU A 1 91 ? -10.533 9.629 -0.715 1.00 94.94 91 LEU A O 1
ATOM 705 N N . ASP A 1 92 ? -11.445 7.955 0.484 1.00 96.12 92 ASP A N 1
ATOM 706 C CA . ASP A 1 92 ?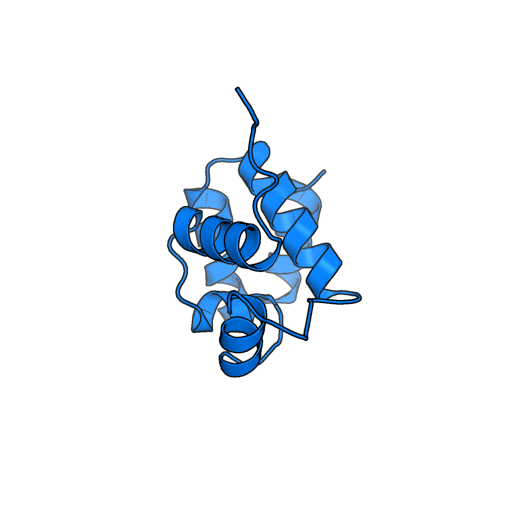 -12.255 8.802 1.358 1.00 96.12 92 ASP A CA 1
ATOM 707 C C . ASP A 1 92 ? -11.380 9.504 2.415 1.00 96.12 92 ASP A C 1
ATOM 709 O O . ASP A 1 92 ? -11.515 10.709 2.596 1.00 96.12 92 ASP A O 1
ATOM 713 N N . ALA A 1 93 ? -10.434 8.792 3.043 1.00 93.75 93 ALA A N 1
ATOM 714 C CA . ALA A 1 93 ? -9.488 9.345 4.026 1.00 93.75 93 ALA A CA 1
ATOM 715 C C . ALA A 1 93 ? -8.445 10.307 3.418 1.00 93.75 93 ALA A C 1
ATOM 717 O O . ALA A 1 93 ? -7.861 11.136 4.109 1.00 93.75 93 ALA A O 1
ATOM 718 N N . ALA A 1 94 ? -8.180 10.192 2.115 1.00 94.12 94 ALA A N 1
ATOM 719 C CA . ALA A 1 94 ? -7.245 11.058 1.401 1.00 94.12 94 ALA A CA 1
ATOM 720 C C . ALA A 1 94 ? -7.852 12.415 0.995 1.00 94.12 94 ALA A C 1
ATOM 722 O O . ALA A 1 94 ? -7.106 13.317 0.606 1.00 94.12 94 ALA A O 1
ATOM 723 N N . ARG A 1 95 ? -9.180 12.579 1.059 1.00 90.31 95 ARG A N 1
ATOM 724 C CA . ARG A 1 95 ? -9.881 13.837 0.729 1.00 90.31 95 ARG A CA 1
ATOM 725 C C . ARG A 1 95 ? -9.751 14.864 1.835 1.00 90.31 95 ARG A C 1
ATOM 727 O O . ARG A 1 95 ? -9.522 16.042 1.49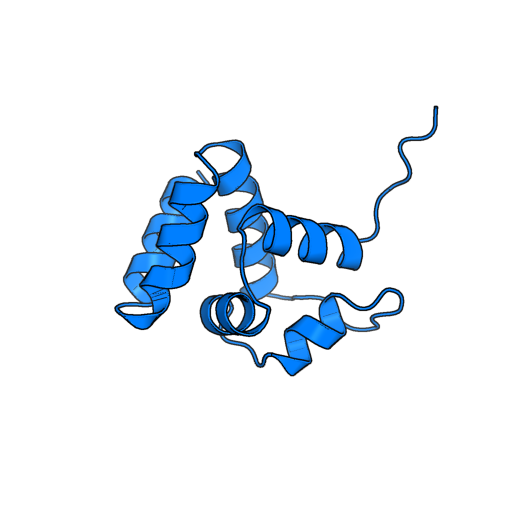3 1.00 90.31 95 ARG A O 1
#